Protein AF-X1MRE1-F1 (afdb_monomer_lite)

Foldseek 3Di:
DAPVVVVVCQLVPQQVVDDDDPVCVVVVHGSSNVSVVVVVPDDGDD

Radius of gyration: 12.1 Å; chains: 1; bounding box: 25×13×35 Å

Structure (mmCIF, N/CA/C/O backbone):
data_AF-X1MRE1-F1
#
_entry.id   AF-X1MRE1-F1
#
loop_
_atom_site.group_PDB
_atom_site.id
_atom_site.type_symbol
_atom_site.label_atom_id
_atom_site.label_alt_id
_atom_site.label_comp_id
_atom_site.label_asym_id
_atom_site.label_entity_id
_atom_site.label_seq_id
_atom_site.pdbx_PDB_ins_code
_atom_site.Cartn_x
_atom_site.Cartn_y
_atom_site.Cartn_z
_atom_site.occupancy
_atom_site.B_iso_or_equiv
_atom_site.auth_seq_id
_atom_site.auth_comp_id
_atom_site.auth_asym_id
_atom_site.auth_atom_id
_atom_site.pdbx_PDB_model_num
ATOM 1 N N . VAL A 1 1 ? 2.908 0.343 -18.090 1.00 87.69 1 VAL A N 1
ATOM 2 C CA . VAL A 1 1 ? 2.942 0.588 -16.636 1.00 87.69 1 VAL A CA 1
ATOM 3 C C . VAL A 1 1 ? 4.326 0.213 -16.161 1.00 87.69 1 VAL A C 1
ATOM 5 O O . VAL A 1 1 ? 4.688 -0.955 -16.276 1.00 87.69 1 VAL A O 1
ATOM 8 N N . ILE A 1 2 ? 5.106 1.203 -15.744 1.00 93.94 2 ILE A N 1
ATOM 9 C CA . ILE A 1 2 ? 6.437 1.027 -15.155 1.00 93.94 2 ILE A CA 1
ATOM 10 C C . ILE A 1 2 ? 6.331 1.006 -13.622 1.00 93.94 2 ILE A C 1
ATOM 12 O O . ILE A 1 2 ? 5.287 1.384 -13.083 1.00 93.94 2 ILE A O 1
ATOM 16 N N . PRO A 1 3 ? 7.369 0.559 -12.895 1.00 93.69 3 PRO A N 1
ATOM 17 C CA . PR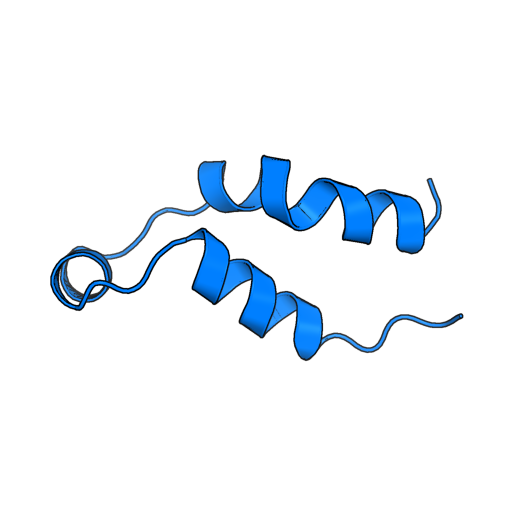O A 1 3 ? 7.316 0.520 -11.439 1.00 93.69 3 PRO A CA 1
ATOM 18 C C . PRO A 1 3 ? 6.992 1.874 -10.798 1.00 93.69 3 PRO A C 1
ATOM 20 O O . PRO A 1 3 ? 6.184 1.911 -9.872 1.00 93.69 3 PRO A O 1
ATOM 23 N N . ASP A 1 4 ? 7.522 2.979 -11.331 1.00 92.81 4 ASP A N 1
ATOM 24 C CA . ASP A 1 4 ? 7.230 4.328 -10.829 1.00 92.81 4 ASP A CA 1
ATOM 25 C C . ASP A 1 4 ? 5.741 4.690 -10.918 1.00 92.81 4 ASP A C 1
ATOM 27 O O . ASP A 1 4 ? 5.191 5.248 -9.967 1.00 92.81 4 ASP A O 1
ATOM 31 N N . ASP A 1 5 ? 5.053 4.297 -12.000 1.00 95.00 5 ASP A N 1
ATOM 32 C CA . ASP A 1 5 ? 3.604 4.505 -12.149 1.00 95.00 5 ASP A CA 1
ATOM 33 C C . ASP A 1 5 ? 2.838 3.815 -11.010 1.00 95.00 5 ASP A C 1
ATOM 35 O O . ASP A 1 5 ? 1.893 4.362 -10.437 1.00 95.00 5 ASP A O 1
ATOM 39 N N . VAL A 1 6 ? 3.250 2.589 -10.670 1.00 94.12 6 VAL A N 1
ATOM 40 C CA . VAL A 1 6 ? 2.626 1.805 -9.601 1.00 94.12 6 VAL A CA 1
ATOM 41 C C . VAL A 1 6 ? 2.922 2.443 -8.251 1.00 94.12 6 VAL A C 1
ATOM 43 O O . VAL A 1 6 ? 1.993 2.658 -7.473 1.00 94.12 6 VAL A O 1
ATOM 46 N N . LEU A 1 7 ? 4.186 2.781 -7.981 1.00 93.81 7 LEU A N 1
ATOM 47 C CA . LEU A 1 7 ? 4.615 3.409 -6.731 1.00 93.81 7 LEU A CA 1
ATOM 48 C C . LEU A 1 7 ? 3.892 4.735 -6.478 1.00 93.81 7 LEU A C 1
ATOM 50 O O . LEU A 1 7 ? 3.506 5.013 -5.342 1.00 93.81 7 LEU A O 1
ATOM 54 N N . TRP A 1 8 ? 3.639 5.515 -7.530 1.00 94.50 8 TRP A N 1
ATOM 55 C CA . TRP A 1 8 ? 2.868 6.749 -7.433 1.00 94.50 8 TRP A CA 1
ATOM 56 C C . TRP A 1 8 ? 1.404 6.498 -7.034 1.00 94.50 8 TRP A C 1
ATOM 58 O O . TRP A 1 8 ? 0.851 7.232 -6.216 1.00 94.50 8 TRP A O 1
ATOM 68 N N . LEU A 1 9 ? 0.778 5.431 -7.544 1.00 96.12 9 LEU A N 1
ATOM 69 C CA . LEU A 1 9 ? -0.623 5.086 -7.258 1.00 96.12 9 LEU A CA 1
ATOM 70 C C . LEU A 1 9 ? -0.843 4.391 -5.907 1.00 96.12 9 LEU A C 1
ATOM 72 O O . LEU A 1 9 ? -1.934 4.485 -5.334 1.00 96.12 9 LEU A O 1
ATOM 76 N N . VAL A 1 10 ? 0.170 3.696 -5.382 1.00 96.12 10 VAL A N 1
ATOM 77 C CA . VAL A 1 10 ? 0.123 2.936 -4.119 1.00 96.12 10 VAL A CA 1
ATOM 78 C C . VAL A 1 10 ? -0.618 3.664 -2.984 1.00 96.12 10 VAL A C 1
ATOM 80 O O . VAL A 1 10 ? -1.576 3.079 -2.466 1.00 96.12 10 VAL A O 1
ATOM 83 N N . PRO A 1 11 ? -0.260 4.906 -2.582 1.00 94.88 11 PRO A N 1
ATOM 84 C CA . PRO A 1 11 ? -0.865 5.560 -1.418 1.00 94.88 11 PRO A CA 1
ATOM 85 C C . PRO A 1 11 ? -2.326 5.979 -1.628 1.00 94.88 11 PRO A C 1
ATOM 87 O O . PRO A 1 11 ? -2.992 6.325 -0.650 1.00 94.88 11 PRO A O 1
ATOM 90 N N . TYR A 1 12 ? -2.821 5.951 -2.867 1.00 96.38 12 TYR A N 1
ATOM 91 C CA . TYR A 1 12 ? -4.184 6.344 -3.229 1.00 96.38 12 TYR A CA 1
ATOM 92 C C . TYR A 1 12 ? -5.112 5.149 -3.458 1.00 96.38 12 TYR A C 1
ATOM 94 O O . TYR A 1 12 ? -6.326 5.305 -3.394 1.00 96.38 12 TYR A O 1
ATOM 102 N N . VAL A 1 13 ? -4.568 3.954 -3.718 1.00 97.50 13 VAL A N 1
ATOM 103 C CA . VAL A 1 13 ? -5.370 2.773 -4.080 1.00 97.50 13 VAL A CA 1
ATOM 104 C C . VAL A 1 13 ? -5.308 1.688 -3.010 1.00 97.50 13 VAL A C 1
ATOM 106 O O . VAL A 1 13 ? -6.344 1.203 -2.556 1.00 97.50 13 VAL A O 1
A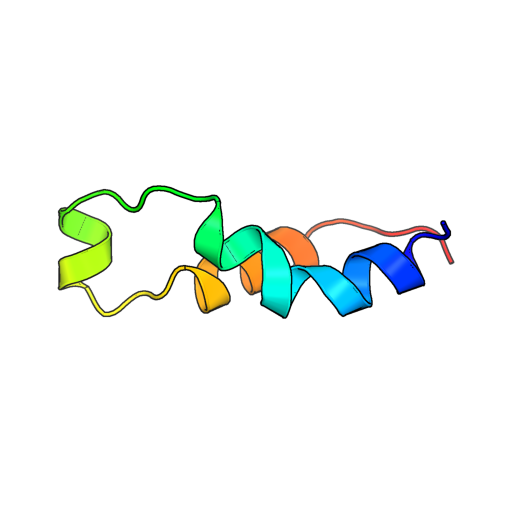TOM 109 N N . LEU A 1 14 ? -4.105 1.286 -2.597 1.00 97.50 14 LEU A N 1
ATOM 110 C CA . LEU A 1 14 ? -3.925 0.107 -1.747 1.00 97.50 14 LEU A CA 1
ATOM 111 C C . LEU A 1 14 ? -4.445 0.264 -0.308 1.00 97.50 14 LEU A C 1
ATOM 113 O O . LEU A 1 14 ? -4.964 -0.723 0.215 1.00 97.50 14 LEU A O 1
ATOM 117 N N . PR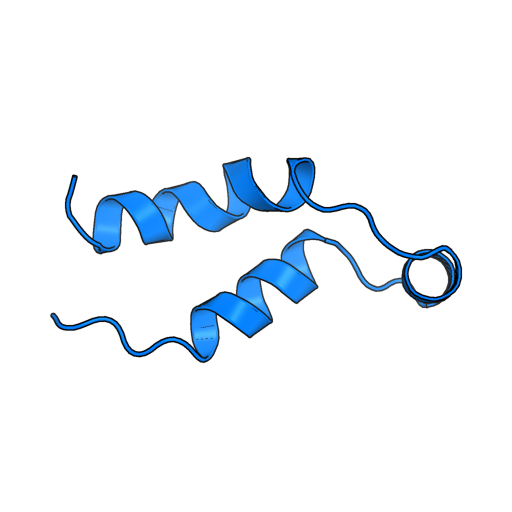O A 1 15 ? -4.418 1.452 0.335 1.00 97.38 15 PRO A N 1
ATOM 118 C CA . PRO A 1 15 ? -4.996 1.613 1.669 1.00 97.38 15 PRO A CA 1
ATOM 119 C C . PRO A 1 15 ? -6.491 1.277 1.740 1.00 97.38 15 PRO A C 1
ATOM 121 O O . PRO A 1 15 ? -6.962 0.819 2.776 1.00 97.38 15 PRO A O 1
ATOM 124 N N . HIS A 1 16 ? -7.232 1.453 0.641 1.00 97.19 16 HIS A N 1
ATOM 125 C CA . HIS A 1 16 ? -8.658 1.115 0.554 1.00 97.19 16 HIS A CA 1
ATOM 126 C C . HIS A 1 16 ? -8.918 -0.378 0.307 1.00 97.19 16 HIS A C 1
ATOM 128 O O . HIS A 1 16 ? -10.067 -0.811 0.321 1.00 97.19 16 HIS A O 1
ATOM 134 N N . ARG A 1 17 ? -7.866 -1.166 0.053 1.00 96.75 17 ARG A N 1
ATOM 135 C CA . ARG A 1 17 ? -7.948 -2.580 -0.347 1.00 96.75 17 ARG A CA 1
ATOM 136 C C . ARG A 1 17 ? -7.431 -3.546 0.712 1.00 96.75 17 ARG A C 1
ATOM 138 O O . ARG A 1 17 ? -7.337 -4.740 0.446 1.00 96.75 17 ARG A O 1
ATOM 145 N N . ILE A 1 18 ? -7.095 -3.049 1.898 1.00 94.31 18 ILE A N 1
ATOM 146 C CA . ILE A 1 18 ? -6.625 -3.880 3.003 1.00 94.31 18 ILE A CA 1
ATOM 147 C C . ILE A 1 18 ? -7.592 -3.806 4.179 1.00 94.31 18 ILE A C 1
ATOM 149 O O . ILE A 1 18 ? -8.097 -2.743 4.539 1.00 94.31 18 ILE A O 1
ATOM 153 N N . LEU A 1 19 ? -7.848 -4.960 4.787 1.00 95.31 19 LEU A N 1
ATOM 154 C CA . LEU A 1 19 ? -8.669 -5.079 5.984 1.00 95.31 19 LEU A CA 1
ATOM 155 C C . LEU A 1 19 ? -7.757 -5.085 7.207 1.00 95.31 19 LEU A C 1
ATOM 157 O O . LEU A 1 19 ? -6.911 -5.963 7.366 1.00 95.31 19 LEU A O 1
ATOM 161 N N . LEU A 1 20 ? -7.934 -4.095 8.079 1.00 94.88 20 LEU A N 1
ATOM 162 C CA . LEU A 1 20 ? -7.207 -4.026 9.340 1.00 94.88 20 LEU A CA 1
ATOM 163 C C . LEU A 1 20 ? -7.906 -4.874 10.397 1.00 94.88 20 LEU A C 1
ATOM 165 O O . LEU A 1 20 ? -9.114 -4.746 10.612 1.00 94.88 20 LEU A O 1
ATOM 169 N N . ALA A 1 21 ? -7.126 -5.675 11.120 1.00 95.19 21 ALA A N 1
ATOM 170 C CA . ALA A 1 21 ? -7.608 -6.326 12.327 1.00 95.19 21 ALA A CA 1
ATOM 171 C C . ALA A 1 21 ? -8.032 -5.276 13.371 1.00 95.19 21 ALA A C 1
ATOM 173 O O . ALA A 1 21 ? -7.444 -4.194 13.464 1.00 95.19 21 ALA A O 1
ATOM 174 N N . SER A 1 22 ? -9.023 -5.615 14.204 1.00 93.25 22 SER A N 1
ATOM 175 C CA . SER A 1 22 ? -9.551 -4.708 15.236 1.00 93.25 22 SER A CA 1
ATOM 176 C C . SER A 1 22 ? -8.441 -4.149 16.137 1.00 93.25 22 SER A C 1
ATOM 178 O O . SER A 1 22 ? -8.365 -2.939 16.336 1.00 93.25 22 SER A O 1
ATOM 180 N N . LYS A 1 23 ? -7.504 -4.994 16.589 1.00 93.50 23 LYS A N 1
ATOM 181 C CA . LYS A 1 23 ? -6.350 -4.581 17.410 1.00 93.50 23 LYS A CA 1
ATOM 182 C C . LYS A 1 23 ? -5.535 -3.451 16.765 1.00 93.50 23 LYS A C 1
ATOM 184 O O . LYS A 1 23 ? -5.178 -2.495 17.442 1.00 93.50 23 LYS A O 1
ATOM 189 N N . THR A 1 24 ? -5.285 -3.544 15.460 1.00 91.81 24 THR A N 1
ATOM 190 C CA . THR A 1 24 ? -4.496 -2.568 14.692 1.00 91.81 24 THR A CA 1
ATOM 191 C C . THR A 1 24 ? -5.247 -1.253 14.475 1.00 91.81 24 THR A C 1
ATOM 193 O O . THR A 1 24 ? -4.635 -0.191 14.453 1.00 91.81 24 THR A O 1
ATOM 196 N N . ARG A 1 25 ? -6.582 -1.287 14.360 1.00 86.81 25 ARG A N 1
ATOM 197 C CA . ARG A 1 25 ? -7.391 -0.055 14.315 1.00 86.81 25 ARG A CA 1
ATOM 198 C C . ARG A 1 25 ? -7.345 0.703 15.641 1.00 86.81 25 ARG A C 1
ATOM 200 O O . ARG A 1 25 ? -7.225 1.923 15.633 1.00 86.81 25 ARG A O 1
ATOM 207 N N . HIS A 1 26 ? -7.420 -0.010 16.764 1.00 90.62 26 HIS A N 1
ATOM 208 C CA . HIS A 1 26 ? -7.410 0.603 18.096 1.00 90.62 26 HIS A CA 1
ATOM 209 C C . HIS A 1 26 ? -6.033 1.149 18.504 1.00 90.62 26 HIS A C 1
ATOM 211 O O . HIS A 1 26 ? -5.968 2.028 19.356 1.00 90.62 26 HIS A O 1
ATOM 217 N N . SER A 1 27 ? -4.939 0.688 17.884 1.00 92.06 27 SER A N 1
ATOM 218 C CA . SER A 1 27 ? -3.592 1.230 18.120 1.00 92.06 27 SER A CA 1
ATOM 219 C C . SER A 1 27 ? -3.315 2.557 17.400 1.00 92.06 27 SER A C 1
ATOM 221 O O . SER A 1 27 ? -2.219 3.092 17.529 1.00 92.06 27 SER A O 1
ATOM 223 N N . GLY A 1 28 ? -4.265 3.079 16.613 1.00 91.50 28 GLY A N 1
ATOM 224 C CA . GLY A 1 28 ? -4.084 4.303 15.821 1.00 91.50 28 GLY A CA 1
ATOM 225 C C . GLY A 1 28 ? -3.253 4.113 14.545 1.00 91.50 28 GLY A C 1
ATOM 226 O O . GLY A 1 28 ? -2.971 5.081 13.842 1.00 91.50 28 GLY A O 1
ATOM 227 N N . THR A 1 29 ? -2.875 2.875 14.215 1.00 94.94 29 THR A N 1
ATOM 228 C CA . THR A 1 29 ? -2.137 2.563 12.988 1.00 94.94 29 THR A CA 1
ATOM 229 C C . THR A 1 29 ? -3.070 2.622 11.782 1.00 94.94 29 THR A C 1
ATOM 231 O O . THR A 1 29 ? -4.132 1.997 11.760 1.00 94.94 29 THR A O 1
ATOM 234 N N . THR A 1 30 ? -2.666 3.353 10.746 1.00 95.56 30 THR A N 1
ATOM 235 C CA . THR A 1 30 ? -3.483 3.540 9.541 1.00 95.56 30 THR A CA 1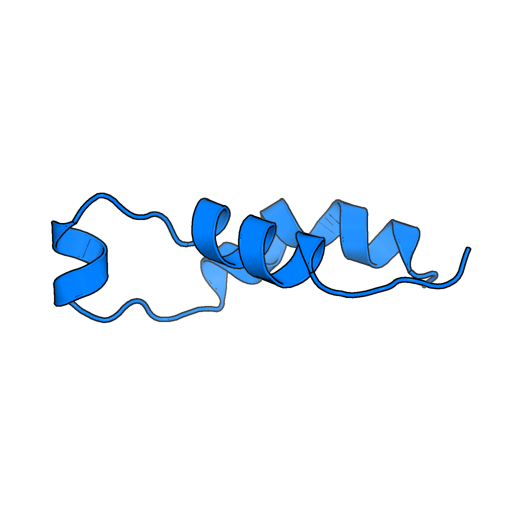
ATOM 236 C C . THR A 1 30 ? -3.100 2.571 8.425 1.00 95.56 30 THR A C 1
ATOM 238 O O . THR A 1 30 ? -1.942 2.176 8.280 1.00 95.56 30 THR A O 1
ATOM 241 N N . ALA A 1 31 ? -4.066 2.248 7.563 1.00 96.31 31 ALA A N 1
ATOM 242 C CA . ALA A 1 31 ? -3.824 1.453 6.360 1.00 96.31 31 ALA A CA 1
ATOM 243 C C . ALA A 1 31 ? -2.750 2.084 5.453 1.00 96.31 31 ALA A C 1
ATOM 245 O O . ALA A 1 31 ? -1.918 1.379 4.890 1.00 96.31 31 ALA A O 1
ATOM 246 N N . ARG A 1 32 ? -2.718 3.422 5.370 1.00 96.50 32 ARG A N 1
ATOM 247 C CA . ARG A 1 32 ? -1.702 4.168 4.615 1.00 96.50 32 ARG A CA 1
ATOM 248 C C . ARG A 1 32 ? -0.296 3.944 5.167 1.00 96.50 32 ARG A C 1
ATOM 250 O O . ARG A 1 32 ? 0.597 3.639 4.389 1.00 96.50 32 ARG A O 1
ATOM 257 N N . GLN A 1 33 ? -0.113 4.045 6.486 1.00 96.12 33 GLN A N 1
ATOM 258 C CA . GLN A 1 33 ? 1.186 3.805 7.129 1.00 96.12 33 GLN A CA 1
ATOM 259 C C . GLN A 1 33 ? 1.695 2.384 6.869 1.00 96.12 33 GLN A C 1
ATOM 261 O O . GLN A 1 33 ? 2.859 2.211 6.527 1.00 96.12 33 GLN A O 1
ATOM 266 N N . ILE A 1 34 ? 0.816 1.383 6.976 1.00 96.00 34 ILE A N 1
ATOM 267 C CA . ILE A 1 34 ? 1.173 -0.022 6.733 1.00 96.00 34 ILE A CA 1
ATOM 268 C C . ILE A 1 34 ? 1.610 -0.224 5.281 1.00 96.00 34 ILE A C 1
ATOM 270 O O . ILE A 1 34 ? 2.655 -0.813 5.027 1.00 96.00 34 ILE A O 1
ATOM 274 N N . VAL A 1 35 ? 0.836 0.290 4.324 1.00 97.19 35 VAL A N 1
ATOM 275 C CA . VAL A 1 35 ? 1.170 0.182 2.898 1.00 97.19 35 VAL A CA 1
ATOM 276 C C . VAL A 1 35 ? 2.500 0.873 2.584 1.00 97.19 35 VAL A C 1
ATOM 278 O O . VAL A 1 35 ? 3.324 0.291 1.882 1.00 97.19 35 VAL A O 1
ATOM 281 N N . THR A 1 36 ? 2.740 2.077 3.113 1.00 95.38 36 THR A N 1
ATOM 282 C CA . THR A 1 36 ? 4.011 2.793 2.914 1.00 95.38 36 THR A CA 1
ATOM 283 C C . THR A 1 36 ? 5.200 2.010 3.475 1.00 95.38 36 THR A C 1
ATOM 285 O O . THR A 1 36 ? 6.216 1.901 2.794 1.00 95.38 36 THR A O 1
ATOM 288 N N . ASP A 1 37 ? 5.073 1.428 4.671 1.00 95.88 37 ASP A N 1
ATOM 289 C CA . ASP A 1 37 ? 6.133 0.616 5.284 1.00 95.88 37 ASP A CA 1
ATOM 290 C C . ASP A 1 37 ? 6.421 -0.665 4.484 1.00 95.88 37 ASP A C 1
ATOM 292 O O . ASP A 1 37 ? 7.581 -1.005 4.261 1.00 95.88 37 ASP A O 1
ATOM 296 N N . ILE A 1 38 ? 5.385 -1.349 3.982 1.00 95.75 38 ILE A N 1
ATOM 297 C CA . ILE A 1 38 ? 5.556 -2.531 3.123 1.00 95.75 38 ILE A CA 1
ATOM 298 C C . ILE A 1 38 ? 6.306 -2.154 1.846 1.00 95.75 38 ILE A C 1
ATOM 300 O O . ILE A 1 38 ? 7.306 -2.787 1.512 1.00 95.75 38 ILE A O 1
ATOM 304 N N . VAL A 1 39 ? 5.844 -1.121 1.138 1.00 94.75 39 VAL A N 1
ATOM 305 C CA . VAL A 1 39 ? 6.422 -0.733 -0.155 1.00 94.75 39 VAL A CA 1
ATOM 306 C C . VAL A 1 39 ? 7.848 -0.209 -0.001 1.00 94.75 39 VAL A C 1
ATOM 308 O O . VAL A 1 39 ? 8.694 -0.55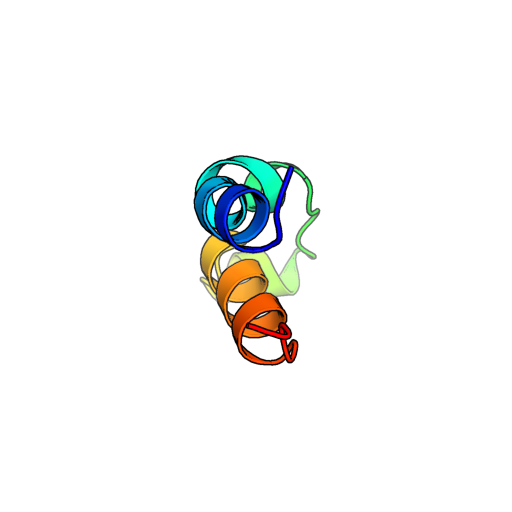0 -0.821 1.00 94.75 39 VAL A O 1
ATOM 311 N N . GLY A 1 40 ? 8.161 0.506 1.084 1.00 94.56 40 GLY A N 1
ATOM 312 C CA . GLY A 1 40 ? 9.521 0.976 1.373 1.00 94.56 40 GLY A CA 1
ATOM 313 C C . GLY A 1 40 ? 10.559 -0.137 1.578 1.00 94.56 40 GLY A C 1
ATOM 314 O O . GLY A 1 40 ? 11.757 0.121 1.490 1.00 94.56 40 GLY A O 1
ATOM 315 N N . ARG A 1 41 ? 10.127 -1.380 1.828 1.00 96.00 41 ARG A N 1
ATOM 316 C CA . ARG A 1 41 ? 11.009 -2.552 1.979 1.00 96.00 41 ARG A CA 1
ATOM 317 C C . ARG A 1 41 ? 11.207 -3.325 0.675 1.00 96.00 41 ARG A C 1
ATOM 319 O O . ARG A 1 41 ? 12.082 -4.190 0.607 1.00 96.00 41 ARG A O 1
ATOM 326 N N . ILE A 1 42 ? 10.400 -3.049 -0.348 1.00 92.94 42 ILE A N 1
ATOM 327 C CA . ILE A 1 42 ? 10.476 -3.725 -1.643 1.00 92.94 42 ILE A CA 1
ATOM 328 C C . ILE A 1 42 ? 11.565 -3.046 -2.473 1.00 92.94 42 ILE A C 1
ATOM 330 O O . ILE A 1 42 ? 11.504 -1.848 -2.740 1.00 92.94 42 ILE A O 1
ATOM 334 N N . LYS A 1 43 ? 12.564 -3.817 -2.914 1.00 90.94 43 LYS A N 1
ATOM 335 C CA . LYS A 1 43 ? 13.547 -3.322 -3.881 1.00 90.94 43 LYS A CA 1
ATOM 336 C C . LYS A 1 43 ? 12.900 -3.243 -5.255 1.00 90.94 43 LYS A C 1
ATOM 338 O O . LYS A 1 43 ? 12.529 -4.271 -5.819 1.00 90.94 43 LYS A O 1
ATOM 343 N N . VAL A 1 44 ? 12.802 -2.031 -5.782 1.00 90.38 44 VAL A N 1
ATOM 344 C CA . VAL A 1 44 ? 12.358 -1.780 -7.150 1.00 90.38 44 VAL A CA 1
ATOM 345 C C . VAL A 1 44 ? 13.592 -1.529 -8.018 1.00 90.38 44 VAL A C 1
ATOM 347 O O . VAL A 1 44 ? 14.407 -0.680 -7.654 1.00 90.38 44 VAL A O 1
ATOM 350 N N . PRO A 1 45 ? 13.783 -2.287 -9.111 1.00 81.62 45 PRO A N 1
ATOM 351 C CA . PRO A 1 45 ? 14.841 -2.001 -10.067 1.00 81.62 45 PRO A CA 1
ATOM 352 C C . PRO A 1 45 ? 14.518 -0.693 -10.796 1.00 81.62 45 PRO A C 1
ATOM 354 O O . PRO A 1 45 ? 13.398 -0.527 -11.284 1.00 81.62 45 PRO A O 1
ATOM 357 N N . VAL A 1 46 ? 15.499 0.213 -10.820 1.00 71.50 46 VAL A N 1
ATOM 358 C CA . VAL A 1 46 ? 15.483 1.442 -11.627 1.00 71.50 46 VAL A CA 1
ATO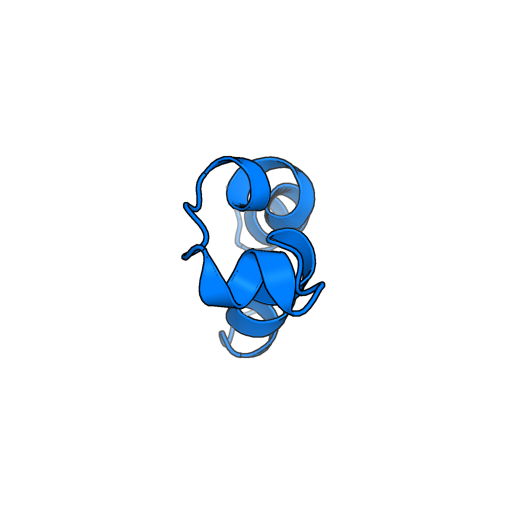M 359 C C . VAL A 1 46 ? 15.943 1.162 -13.049 1.00 71.50 46 VAL A C 1
ATOM 361 O O . VAL A 1 46 ? 16.839 0.300 -13.210 1.00 71.50 46 VAL A O 1
#

InterPro domains:
  IPR041628 ChlI/MoxR, AAA lid domain [PF17863] (1-38)

Organism: NCBI:txid412755

Sequence (46 aa):
VIPDDVLWLVPYVLPHRILLASKTRHSGTTARQIVTDIVGRIKVPV

pLDDT: mean 93.63, std 4.47, range [71.5, 97.5]

Secondary structure (DSSP, 8-state):
--HHHHHHHHHHHGGGG-PPPHHHHHTT--HHHHHHHHHHTSPPP-